Protein AF-A0A2N7AUZ5-F1 (afdb_monomer)

Structure (mmCIF, N/CA/C/O backbone):
data_AF-A0A2N7AUZ5-F1
#
_entry.id   AF-A0A2N7AUZ5-F1
#
loop_
_atom_site.group_PDB
_atom_site.id
_atom_site.type_symbol
_atom_site.label_atom_id
_atom_site.label_alt_id
_atom_site.label_comp_id
_atom_site.label_asym_id
_atom_site.label_entity_id
_atom_site.label_seq_id
_atom_site.pdbx_PDB_ins_code
_atom_site.Cartn_x
_atom_site.Cartn_y
_atom_site.Cartn_z
_atom_site.occupancy
_atom_site.B_iso_or_equiv
_atom_site.auth_seq_id
_atom_site.auth_comp_id
_atom_site.auth_asym_id
_atom_site.auth_atom_id
_atom_site.pdbx_PDB_model_num
ATOM 1 N N . MET A 1 1 ? -15.364 9.751 3.629 1.00 60.81 1 MET A N 1
ATOM 2 C CA . MET A 1 1 ? -14.410 8.672 3.327 1.00 60.81 1 MET A CA 1
ATOM 3 C C . MET A 1 1 ? -14.031 7.988 4.630 1.00 60.81 1 MET A C 1
ATOM 5 O O . MET A 1 1 ? -13.567 8.674 5.538 1.00 60.81 1 MET A O 1
ATOM 9 N N . THR A 1 2 ? -14.316 6.698 4.765 1.00 85.25 2 THR A N 1
ATOM 10 C CA . THR A 1 2 ? -14.075 5.894 5.974 1.00 85.25 2 THR A CA 1
ATOM 11 C C . THR A 1 2 ? -12.610 5.444 6.064 1.00 85.25 2 THR A C 1
ATOM 13 O O . THR A 1 2 ? -11.895 5.423 5.062 1.00 85.25 2 THR A O 1
ATOM 16 N N . GLU A 1 3 ? -12.131 5.072 7.256 1.00 82.69 3 GLU A N 1
ATOM 17 C CA . GLU A 1 3 ? -10.763 4.538 7.422 1.00 82.69 3 GLU A CA 1
ATOM 18 C C . GLU A 1 3 ? -10.540 3.227 6.650 1.00 82.69 3 GLU A C 1
ATOM 20 O O . GLU A 1 3 ? -9.437 2.962 6.174 1.00 82.69 3 GLU A O 1
ATOM 25 N N . LEU A 1 4 ? -11.602 2.439 6.451 1.00 86.62 4 LEU A N 1
ATOM 26 C CA . LEU A 1 4 ? -11.562 1.235 5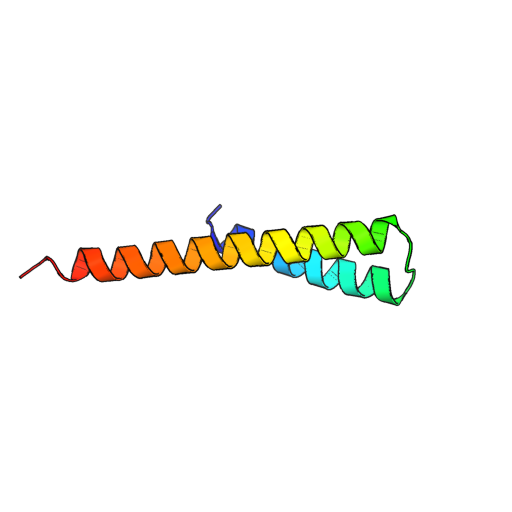.627 1.00 86.62 4 LEU A CA 1
ATOM 27 C C . LEU A 1 4 ? -11.359 1.564 4.141 1.00 86.62 4 LEU A C 1
ATOM 29 O O . LEU A 1 4 ? -10.528 0.934 3.493 1.00 86.62 4 LEU A O 1
ATOM 33 N N . GLU A 1 5 ? -12.066 2.567 3.611 1.00 89.69 5 GLU A N 1
ATOM 34 C CA . GLU A 1 5 ? -11.877 3.037 2.228 1.00 89.69 5 GLU A CA 1
ATOM 35 C C . GLU A 1 5 ? -10.436 3.512 2.006 1.00 89.69 5 GLU A C 1
ATOM 37 O O . GLU A 1 5 ? -9.783 3.086 1.057 1.00 89.69 5 GLU A O 1
ATOM 42 N N . LYS A 1 6 ? -9.881 4.281 2.952 1.00 89.25 6 LYS A N 1
ATOM 43 C CA . LYS A 1 6 ? -8.474 4.707 2.895 1.00 89.25 6 LYS A CA 1
ATOM 44 C C . LYS A 1 6 ? -7.495 3.529 2.926 1.00 89.25 6 LYS A C 1
ATOM 46 O O . LYS A 1 6 ? -6.445 3.604 2.296 1.00 89.25 6 LYS A O 1
ATOM 51 N N . LEU A 1 7 ? -7.781 2.464 3.682 1.00 92.19 7 LEU A N 1
ATOM 52 C CA . LEU A 1 7 ? -6.945 1.257 3.680 1.00 92.19 7 LEU A CA 1
ATOM 53 C C . LEU A 1 7 ? -6.979 0.568 2.309 1.00 92.19 7 LEU A C 1
ATOM 55 O O . LEU A 1 7 ? -5.931 0.158 1.809 1.00 92.19 7 LEU A O 1
ATOM 59 N N . ILE A 1 8 ? -8.167 0.447 1.711 1.00 94.25 8 ILE A N 1
ATOM 60 C CA . ILE A 1 8 ? -8.355 -0.167 0.392 1.00 94.25 8 ILE A CA 1
ATOM 61 C C . ILE A 1 8 ? -7.578 0.613 -0.675 1.00 94.25 8 ILE A C 1
ATOM 63 O O . ILE A 1 8 ? -6.852 0.002 -1.461 1.00 94.25 8 ILE A O 1
ATOM 67 N N . ASP A 1 9 ? -7.642 1.944 -0.653 1.00 95.06 9 ASP A N 1
ATOM 68 C CA . ASP A 1 9 ? -6.926 2.792 -1.611 1.00 95.06 9 ASP A CA 1
ATOM 69 C C . ASP A 1 9 ? -5.405 2.594 -1.541 1.00 95.06 9 ASP A C 1
ATOM 71 O O . ASP A 1 9 ? -4.752 2.396 -2.570 1.00 95.06 9 ASP A O 1
ATOM 75 N N . VAL A 1 10 ? -4.826 2.577 -0.334 1.00 95.75 10 VAL A N 1
ATOM 76 C CA . VAL A 1 10 ? -3.381 2.338 -0.166 1.00 95.75 10 VAL A CA 1
ATOM 77 C C . VAL A 1 10 ? -3.004 0.911 -0.581 1.00 95.75 10 VAL A C 1
ATOM 79 O O . VAL A 1 10 ? -1.942 0.704 -1.167 1.00 95.75 10 VAL A O 1
ATOM 82 N N . ALA A 1 11 ? -3.872 -0.081 -0.355 1.00 96.25 11 ALA A N 1
ATOM 83 C CA . ALA A 1 11 ? -3.629 -1.459 -0.792 1.00 96.25 11 ALA A CA 1
ATOM 84 C C . ALA A 1 11 ? -3.577 -1.585 -2.320 1.00 96.25 11 ALA A C 1
ATOM 86 O O . ALA A 1 11 ? -2.709 -2.283 -2.854 1.00 96.25 11 ALA A O 1
ATOM 87 N N . ILE A 1 12 ? -4.461 -0.876 -3.027 1.00 97.69 12 ILE A N 1
ATOM 88 C CA . ILE A 1 12 ? -4.455 -0.808 -4.492 1.00 97.69 12 ILE A CA 1
ATOM 89 C C . ILE A 1 12 ? -3.156 -0.159 -4.983 1.00 97.69 12 ILE A C 1
ATOM 91 O O . ILE A 1 12 ? -2.478 -0.734 -5.838 1.00 97.69 12 ILE A O 1
ATOM 95 N N . GLN A 1 13 ? -2.765 0.982 -4.406 1.00 97.19 13 GLN A N 1
ATOM 96 C CA . GLN A 1 13 ? -1.522 1.67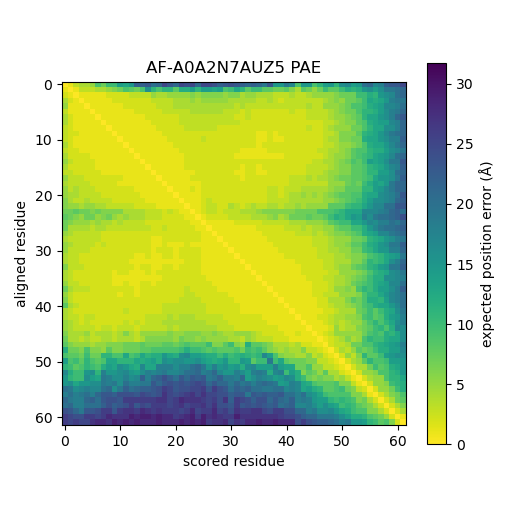6 -4.768 1.00 97.19 13 GLN A CA 1
ATOM 97 C C . GLN A 1 13 ? -0.286 0.799 -4.530 1.00 97.19 13 GLN A C 1
ATOM 99 O O . GLN A 1 13 ? 0.586 0.704 -5.393 1.00 97.19 13 GLN A O 1
ATOM 104 N N . PHE A 1 14 ? -0.229 0.091 -3.399 1.00 97.75 14 PHE A N 1
ATOM 105 C CA . PHE A 1 14 ? 0.845 -0.855 -3.095 1.00 97.75 14 PHE A CA 1
ATOM 106 C C . PHE A 1 14 ? 0.934 -1.980 -4.136 1.00 97.75 14 PHE A C 1
ATOM 108 O O . PHE A 1 14 ? 2.023 -2.311 -4.611 1.00 97.75 14 PHE A O 1
ATOM 115 N N . GLY A 1 15 ? -0.209 -2.548 -4.535 1.00 97.19 15 GLY A N 1
ATOM 116 C CA . GLY A 1 15 ? -0.277 -3.576 -5.574 1.00 97.19 15 GLY A CA 1
ATOM 117 C C . GLY A 1 15 ? 0.219 -3.082 -6.935 1.00 97.19 15 GLY A C 1
ATOM 118 O O . GLY A 1 15 ? 0.996 -3.773 -7.594 1.00 97.19 15 GLY A O 1
ATOM 119 N N . GLN A 1 16 ? -0.170 -1.870 -7.336 1.00 96.31 16 GLN A N 1
ATOM 120 C CA . GLN A 1 16 ? 0.302 -1.236 -8.571 1.00 96.31 16 GLN A CA 1
ATOM 121 C C . GLN A 1 16 ? 1.810 -0.972 -8.524 1.00 96.31 16 GLN A C 1
ATOM 123 O O . GLN A 1 16 ? 2.534 -1.318 -9.460 1.00 96.31 16 GLN A O 1
ATOM 128 N N . MET A 1 17 ? 2.305 -0.440 -7.406 1.00 97.69 17 MET A N 1
ATOM 129 C CA . MET A 1 17 ? 3.726 -0.159 -7.231 1.00 97.69 17 MET A CA 1
ATOM 130 C C . MET A 1 17 ? 4.570 -1.440 -7.230 1.00 97.69 17 MET A C 1
ATOM 132 O O . MET A 1 17 ? 5.658 -1.451 -7.798 1.00 97.69 17 MET A O 1
ATOM 136 N N . ARG A 1 18 ? 4.057 -2.561 -6.702 1.00 96.81 18 ARG A N 1
ATOM 137 C CA . ARG A 1 18 ? 4.717 -3.876 -6.817 1.00 96.81 18 ARG A CA 1
ATOM 138 C C . ARG A 1 18 ? 4.968 -4.262 -8.275 1.00 96.81 18 ARG A C 1
ATOM 140 O O . ARG A 1 18 ? 6.032 -4.786 -8.600 1.00 96.81 18 ARG A O 1
ATOM 147 N N . VAL A 1 19 ? 3.985 -4.038 -9.148 1.00 96.81 19 VAL A N 1
ATOM 148 C CA . VAL A 1 19 ? 4.118 -4.323 -10.583 1.00 96.81 19 VAL A CA 1
ATOM 149 C C . VAL A 1 19 ? 5.189 -3.426 -11.204 1.00 96.81 19 VAL A C 1
ATOM 151 O O . VAL A 1 19 ? 6.011 -3.928 -11.969 1.00 96.81 19 VAL A O 1
ATOM 154 N N . LEU A 1 20 ? 5.221 -2.139 -10.843 1.00 95.44 20 LEU A N 1
ATOM 155 C CA . LEU A 1 20 ? 6.235 -1.194 -11.322 1.00 95.44 20 LEU A CA 1
ATOM 156 C C . LEU A 1 20 ? 7.642 -1.572 -10.856 1.00 95.44 20 LEU A C 1
ATOM 158 O O . LEU A 1 20 ? 8.532 -1.652 -11.691 1.00 95.44 20 LEU A O 1
ATOM 162 N N . VAL A 1 21 ? 7.841 -1.906 -9.577 1.00 96.88 21 VAL A N 1
ATOM 163 C CA . VAL A 1 21 ? 9.139 -2.380 -9.060 1.00 96.88 21 VAL A CA 1
ATOM 164 C C . VAL A 1 21 ? 9.606 -3.636 -9.792 1.00 96.88 21 VAL A C 1
ATOM 166 O O . VAL A 1 21 ? 10.777 -3.739 -10.138 1.00 96.88 21 VAL A O 1
ATOM 169 N N . ASN A 1 22 ? 8.705 -4.584 -10.061 1.00 95.88 22 ASN A N 1
ATOM 170 C CA . ASN A 1 22 ? 9.064 -5.820 -10.759 1.00 95.88 22 ASN A CA 1
ATOM 171 C C . ASN A 1 22 ? 9.419 -5.602 -12.236 1.00 95.88 22 ASN A C 1
ATOM 173 O O . ASN A 1 22 ? 10.206 -6.367 -12.787 1.00 95.88 22 ASN A O 1
ATOM 177 N N . ARG A 1 23 ? 8.804 -4.612 -12.894 1.00 96.50 23 ARG A N 1
ATOM 178 C CA . ARG A 1 23 ? 9.046 -4.314 -14.313 1.00 96.50 23 ARG A CA 1
ATOM 179 C C . ARG A 1 23 ? 10.229 -3.375 -14.515 1.00 96.50 23 ARG A C 1
ATOM 181 O O . ARG A 1 23 ? 11.039 -3.604 -15.404 1.00 96.50 23 ARG A O 1
ATOM 188 N N . GLU A 1 24 ? 10.318 -2.340 -13.692 1.00 95.19 24 GLU A N 1
ATOM 189 C CA . GLU A 1 24 ? 11.283 -1.250 -13.786 1.00 95.19 24 GLU A CA 1
ATOM 190 C C . GLU A 1 24 ? 11.768 -0.880 -12.374 1.00 95.19 24 GLU A C 1
ATOM 192 O O . GLU A 1 24 ? 11.274 0.074 -11.773 1.00 95.19 24 GLU A O 1
ATOM 197 N N . PRO A 1 25 ? 12.727 -1.617 -11.792 1.00 90.88 25 PRO A N 1
ATOM 198 C CA . PRO A 1 25 ? 13.188 -1.386 -10.424 1.00 90.88 25 PRO A CA 1
ATOM 199 C C . PRO A 1 25 ? 14.080 -0.138 -10.333 1.00 90.88 25 PRO A C 1
ATOM 201 O O . PRO A 1 25 ? 15.302 -0.219 -10.228 1.00 90.88 25 PRO A O 1
ATOM 204 N N . THR A 1 26 ? 13.472 1.045 -10.369 1.00 96.88 26 THR A N 1
ATOM 205 C CA . THR A 1 26 ? 14.170 2.302 -10.085 1.00 96.88 26 THR A CA 1
ATOM 206 C C . THR A 1 26 ? 14.284 2.510 -8.576 1.00 96.88 26 THR A C 1
ATOM 208 O O . THR A 1 26 ? 13.443 2.038 -7.807 1.00 96.88 26 THR A O 1
ATOM 211 N N . HIS A 1 27 ? 15.295 3.269 -8.135 1.00 95.81 27 HIS A N 1
ATOM 212 C CA . HIS A 1 27 ? 15.425 3.665 -6.727 1.00 95.81 27 HIS A CA 1
ATOM 213 C C . HIS A 1 27 ? 14.130 4.299 -6.194 1.00 95.81 27 HIS A C 1
ATOM 215 O O . HIS A 1 27 ? 13.704 4.015 -5.077 1.00 95.81 27 HIS A O 1
ATOM 221 N N . TRP A 1 28 ? 13.476 5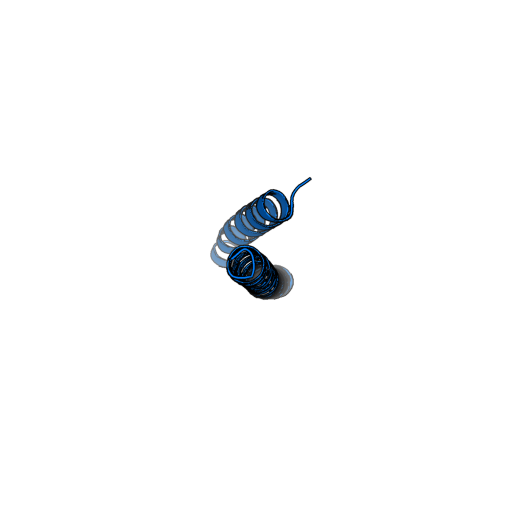.122 -7.019 1.00 97.12 28 TRP A N 1
ATOM 222 C CA . TRP A 1 28 ? 12.208 5.750 -6.669 1.00 97.12 28 TRP A CA 1
ATOM 223 C C . TRP A 1 28 ? 11.078 4.725 -6.504 1.00 97.12 28 TRP A C 1
ATOM 225 O O . TRP A 1 28 ? 10.412 4.740 -5.473 1.00 97.12 28 TRP A O 1
ATOM 235 N N . HIS A 1 29 ? 10.911 3.787 -7.446 1.00 96.50 29 HIS A N 1
ATOM 236 C CA . HIS A 1 29 ? 9.884 2.740 -7.347 1.00 96.50 29 HIS A CA 1
ATOM 237 C C . HIS A 1 29 ? 10.066 1.878 -6.094 1.00 96.50 29 HIS A C 1
ATOM 239 O O . HIS A 1 29 ? 9.100 1.594 -5.389 1.00 96.50 29 HIS A O 1
ATOM 245 N N . VAL A 1 30 ? 11.305 1.487 -5.782 1.00 96.19 30 VAL A N 1
ATOM 246 C CA . VAL A 1 30 ? 11.606 0.685 -4.587 1.00 96.19 30 VAL A CA 1
ATOM 247 C C . VAL A 1 30 ? 11.306 1.473 -3.311 1.00 96.19 30 VAL A C 1
ATOM 249 O O . VAL A 1 30 ? 10.673 0.941 -2.399 1.00 96.19 30 VAL A O 1
ATOM 252 N N . HIS A 1 31 ? 11.712 2.742 -3.245 1.00 97.62 31 HIS A N 1
ATOM 253 C CA . HIS A 1 31 ? 11.424 3.594 -2.093 1.00 97.62 31 HIS A CA 1
ATOM 254 C C . HIS A 1 31 ? 9.914 3.789 -1.895 1.00 97.62 31 HIS A C 1
ATOM 256 O O . HIS A 1 31 ? 9.407 3.634 -0.785 1.00 97.62 31 HIS A O 1
ATOM 262 N N . GLU A 1 32 ? 9.179 4.077 -2.969 1.00 97.12 32 GLU A N 1
ATOM 263 C CA . GLU A 1 32 ? 7.734 4.291 -2.912 1.00 97.12 32 GLU A CA 1
ATOM 264 C C . GLU A 1 32 ? 6.978 3.011 -2.532 1.00 97.12 32 GLU A C 1
ATOM 266 O O . GLU A 1 32 ? 6.042 3.046 -1.733 1.00 97.12 32 GLU A O 1
ATOM 271 N N . PHE A 1 33 ? 7.437 1.853 -3.008 1.00 97.25 33 PHE A N 1
ATOM 272 C CA . PHE A 1 33 ? 6.911 0.555 -2.596 1.00 97.25 33 PHE A 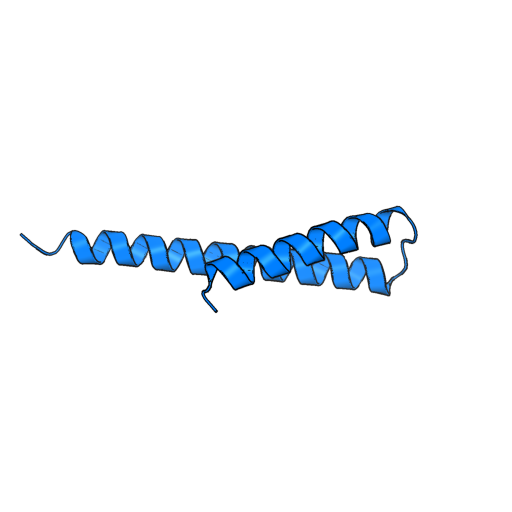CA 1
ATOM 273 C C . PHE A 1 33 ? 7.067 0.311 -1.089 1.00 97.25 33 PHE A C 1
ATOM 275 O O . PHE A 1 33 ? 6.112 -0.097 -0.424 1.00 97.25 33 PHE A O 1
ATOM 282 N N . LEU A 1 34 ? 8.250 0.593 -0.535 1.00 97.44 34 LEU A N 1
ATOM 283 C CA . LEU A 1 34 ? 8.513 0.458 0.900 1.00 97.44 34 LEU A CA 1
ATOM 284 C C . LEU A 1 34 ? 7.694 1.460 1.725 1.00 97.44 34 LEU A C 1
ATOM 286 O O . LEU A 1 34 ? 7.167 1.096 2.779 1.00 97.44 34 LEU A O 1
ATOM 290 N N . ARG A 1 35 ? 7.526 2.693 1.230 1.00 98.00 35 ARG A N 1
ATOM 291 C CA . ARG A 1 35 ? 6.678 3.715 1.859 1.00 98.00 35 ARG A CA 1
ATOM 292 C C . ARG A 1 35 ? 5.227 3.239 1.971 1.00 98.00 35 ARG A C 1
ATOM 294 O O . ARG A 1 35 ? 4.655 3.278 3.059 1.00 98.00 35 ARG A O 1
ATOM 301 N N . LEU A 1 36 ? 4.659 2.734 0.873 1.00 97.75 36 LEU A N 1
ATOM 302 C CA . LEU A 1 36 ? 3.294 2.199 0.828 1.00 97.75 36 LEU A CA 1
ATOM 303 C C . LEU A 1 36 ? 3.125 0.967 1.732 1.00 97.75 36 LEU A C 1
ATOM 305 O O . LEU A 1 36 ? 2.098 0.829 2.395 1.00 97.75 36 LEU A O 1
ATOM 309 N N . ALA A 1 37 ? 4.139 0.098 1.822 1.00 96.69 37 ALA A N 1
ATOM 310 C CA . ALA A 1 37 ? 4.132 -1.039 2.747 1.00 96.69 37 ALA A CA 1
ATOM 311 C C . ALA A 1 37 ? 4.051 -0.590 4.218 1.00 96.69 37 ALA A C 1
ATOM 313 O O . ALA A 1 37 ? 3.296 -1.163 5.008 1.00 96.69 37 ALA A O 1
ATOM 314 N N . GLY A 1 38 ? 4.812 0.447 4.583 1.00 96.88 38 GLY A N 1
ATOM 315 C CA . GLY A 1 38 ? 4.762 1.051 5.914 1.00 96.88 38 GLY A CA 1
ATOM 316 C C . GLY A 1 38 ? 3.396 1.666 6.212 1.00 96.88 38 GLY A C 1
ATOM 317 O O . GLY A 1 38 ? 2.807 1.388 7.256 1.00 96.88 38 GLY A O 1
ATOM 318 N N . GLU A 1 39 ? 2.850 2.430 5.267 1.00 96.12 39 GLU A N 1
ATOM 319 C CA . GLU A 1 39 ? 1.537 3.066 5.407 1.00 96.12 39 GLU A CA 1
ATOM 320 C C . GLU A 1 39 ? 0.404 2.037 5.569 1.00 96.12 39 GLU A C 1
ATOM 322 O O . GLU A 1 39 ? -0.463 2.200 6.430 1.00 96.12 39 GLU A O 1
ATOM 327 N N .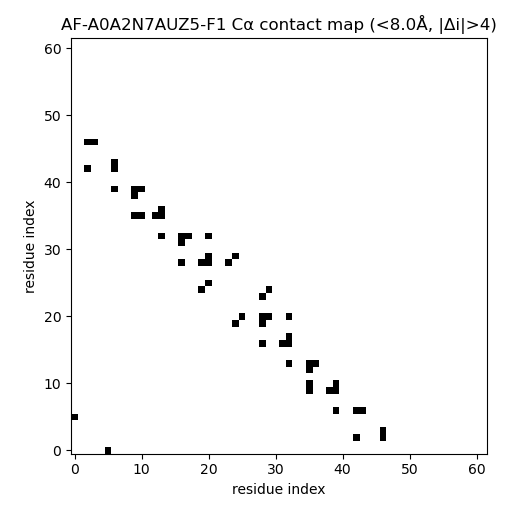 LEU A 1 40 ? 0.446 0.932 4.814 1.00 95.44 40 LEU A N 1
ATOM 328 C CA . LEU A 1 40 ? -0.475 -0.197 4.983 1.00 95.44 40 LEU A CA 1
ATOM 329 C C . LEU A 1 40 ? -0.424 -0.783 6.391 1.00 95.44 40 LEU A C 1
ATOM 331 O O . LEU A 1 40 ? -1.466 -1.072 6.982 1.00 95.44 40 LEU A O 1
ATOM 335 N N . ASN A 1 41 ? 0.780 -0.977 6.927 1.00 94.50 41 ASN A N 1
ATOM 336 C CA . ASN A 1 41 ? 0.956 -1.554 8.252 1.00 94.50 41 ASN A CA 1
ATOM 337 C C . ASN A 1 41 ? 0.384 -0.640 9.343 1.00 94.50 41 ASN A C 1
ATOM 339 O O . ASN A 1 41 ? -0.326 -1.113 10.229 1.00 94.50 41 ASN A O 1
ATOM 343 N N . GLU A 1 42 ? 0.632 0.666 9.257 1.00 93.81 42 GLU A N 1
ATOM 344 C CA . GLU A 1 42 ? 0.103 1.636 10.220 1.00 93.81 42 GLU A CA 1
ATOM 345 C C . GLU A 1 42 ? -1.424 1.766 10.133 1.00 93.81 42 GLU A C 1
ATOM 347 O O . GLU A 1 42 ? -2.106 1.729 11.160 1.00 93.81 42 GLU A O 1
ATOM 352 N N . LYS A 1 43 ? -1.996 1.801 8.921 1.00 90.69 43 LYS A N 1
ATOM 353 C CA . LYS A 1 43 ? -3.460 1.811 8.735 1.00 90.69 43 LYS A CA 1
ATOM 354 C C . LYS A 1 43 ? -4.114 0.529 9.243 1.00 90.69 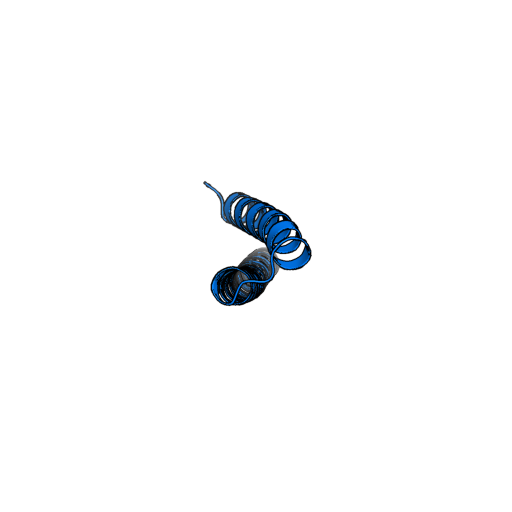43 LYS A C 1
ATOM 356 O O . LYS A 1 43 ? -5.144 0.591 9.914 1.00 90.69 43 LYS A O 1
ATOM 361 N N . LYS A 1 44 ? -3.4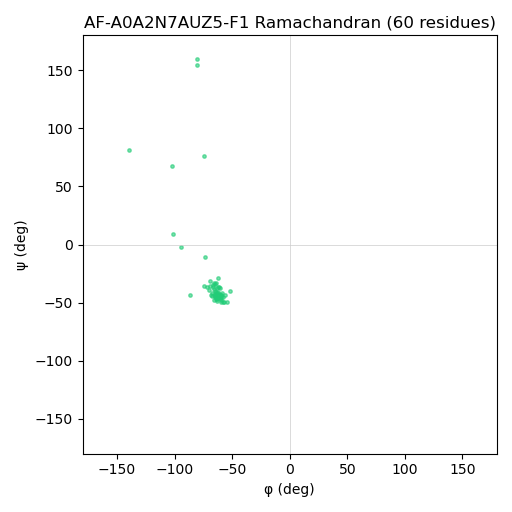99 -0.631 8.991 1.00 89.81 44 LYS A N 1
ATOM 362 C CA . LYS A 1 44 ? -3.959 -1.914 9.538 1.00 89.81 44 LYS A CA 1
ATOM 363 C C . LYS A 1 44 ? -3.985 -1.877 11.065 1.00 89.81 44 LYS A C 1
ATOM 365 O O . LYS A 1 44 ? -5.009 -2.230 11.642 1.00 89.81 44 LYS A O 1
ATOM 370 N N . LYS A 1 45 ? -2.893 -1.439 11.705 1.00 89.19 45 LYS A N 1
ATOM 371 C CA . LYS A 1 45 ? -2.812 -1.315 13.170 1.00 89.19 45 LYS A CA 1
ATOM 372 C C . LYS A 1 45 ? -3.913 -0.410 13.709 1.00 89.19 45 LYS A C 1
ATOM 374 O O . LYS A 1 45 ? -4.623 -0.820 14.624 1.00 89.19 45 LYS A O 1
ATOM 379 N N . SER A 1 46 ? -4.078 0.772 13.114 1.00 85.69 46 SER A N 1
ATOM 380 C CA . SER A 1 46 ? -5.107 1.741 13.500 1.00 85.69 46 SER A CA 1
ATOM 381 C C . SER A 1 46 ? -6.506 1.117 13.489 1.00 85.69 46 SER A C 1
ATOM 383 O O . SER A 1 46 ? -7.190 1.154 14.510 1.00 85.69 46 SER A O 1
ATOM 385 N N . LEU A 1 47 ? -6.881 0.433 12.402 1.00 84.38 47 LEU A N 1
ATOM 386 C CA . LEU A 1 47 ? -8.177 -0.244 12.286 1.00 84.38 47 LEU A CA 1
ATOM 387 C C . LEU A 1 47 ? -8.360 -1.367 13.316 1.00 84.38 47 LEU A C 1
ATOM 389 O O . LEU A 1 47 ? -9.426 -1.463 13.921 1.00 84.38 47 LEU A O 1
ATOM 393 N N . THR A 1 48 ? -7.337 -2.190 13.574 1.00 81.50 48 THR A N 1
ATOM 394 C CA . THR A 1 48 ? -7.420 -3.213 14.635 1.00 81.50 48 THR A CA 1
ATOM 395 C C . THR A 1 48 ? -7.602 -2.611 16.025 1.00 81.50 48 THR A C 1
ATOM 397 O O . THR A 1 48 ? -8.349 -3.173 16.823 1.00 81.50 48 THR A O 1
ATOM 400 N N . THR A 1 49 ? -6.972 -1.471 16.316 1.00 76.00 49 THR A N 1
ATOM 401 C CA . THR A 1 49 ? -7.140 -0.770 17.596 1.00 76.00 49 THR A CA 1
ATOM 402 C C . THR A 1 49 ? -8.549 -0.194 17.730 1.00 76.00 49 THR A C 1
ATOM 404 O O . THR A 1 49 ? -9.171 -0.361 18.777 1.00 76.00 49 THR A O 1
ATOM 407 N N . THR A 1 50 ? -9.092 0.416 16.673 1.00 70.81 50 THR A N 1
ATOM 408 C CA . THR A 1 50 ? -10.482 0.903 16.659 1.00 70.81 50 THR A CA 1
ATOM 409 C C . THR A 1 50 ? -11.469 -0.240 16.897 1.00 70.81 50 THR A C 1
ATOM 411 O O . THR A 1 50 ? -12.294 -0.156 17.800 1.00 70.81 50 THR A O 1
ATOM 414 N N . MET A 1 51 ? -11.317 -1.365 16.191 1.00 66.38 51 MET A N 1
ATOM 415 C CA . MET A 1 51 ? -12.177 -2.542 16.378 1.00 66.38 51 MET A CA 1
ATOM 416 C C . MET A 1 51 ? -12.055 -3.175 17.775 1.00 66.38 51 MET A C 1
ATOM 418 O O . MET A 1 51 ? -13.023 -3.745 18.279 1.00 66.38 51 MET A O 1
ATOM 422 N N . ALA A 1 52 ? -10.872 -3.125 18.395 1.00 64.69 52 ALA A N 1
ATOM 423 C CA . ALA A 1 52 ? -10.669 -3.610 19.759 1.00 64.69 52 ALA A CA 1
ATOM 424 C C . ALA A 1 52 ? -11.359 -2.707 20.796 1.00 64.69 52 ALA A C 1
ATOM 426 O O . ALA A 1 52 ? -11.973 -3.222 21.731 1.00 64.69 52 ALA A O 1
ATOM 427 N N . ASN A 1 53 ? -11.316 -1.386 20.596 1.00 63.19 53 ASN A N 1
ATOM 428 C CA . ASN A 1 53 ? -11.999 -0.412 21.450 1.00 63.19 53 ASN A CA 1
ATOM 429 C C . ASN A 1 53 ? -13.530 -0.469 21.306 1.00 63.19 53 ASN A C 1
ATOM 431 O O . ASN A 1 53 ? -14.241 -0.351 22.301 1.00 63.19 53 ASN A O 1
ATOM 435 N N . ASP A 1 54 ? -14.051 -0.737 20.107 1.00 60.00 54 ASP A N 1
ATOM 436 C CA . ASP A 1 54 ? -15.497 -0.920 19.905 1.00 60.00 54 ASP A CA 1
ATOM 437 C C . ASP A 1 54 ? -16.025 -2.177 20.622 1.00 60.00 54 ASP A C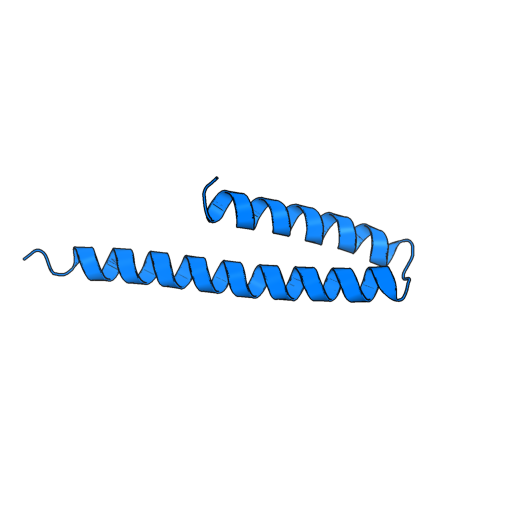 1
ATOM 439 O O . ASP A 1 54 ? -17.144 -2.196 21.139 1.00 60.00 54 ASP A O 1
ATOM 443 N N . LYS A 1 55 ? -15.209 -3.237 20.715 1.00 59.06 55 LYS A N 1
ATOM 444 C CA . LYS A 1 55 ? -15.560 -4.453 21.468 1.00 59.06 55 LYS A CA 1
ATOM 445 C C . LYS A 1 55 ? -15.531 -4.250 22.980 1.00 59.06 55 LYS A C 1
ATOM 447 O O . LYS A 1 55 ? -16.356 -4.843 23.670 1.00 59.06 55 LYS A O 1
ATOM 452 N N . SER A 1 56 ? -14.597 -3.456 23.504 1.00 58.22 56 SER A N 1
ATOM 453 C CA . SER A 1 56 ? -14.515 -3.191 24.944 1.00 58.22 56 SER A CA 1
ATOM 454 C C . SER A 1 56 ? -15.617 -2.244 25.419 1.00 58.22 56 SER A C 1
ATOM 456 O O . SER A 1 56 ? -16.177 -2.484 26.483 1.00 58.22 56 SER A O 1
ATOM 458 N N . ALA A 1 57 ? -16.012 -1.247 24.619 1.00 55.06 57 ALA A N 1
ATOM 459 C CA . ALA A 1 57 ? -17.132 -0.355 24.935 1.00 55.06 57 ALA A CA 1
ATOM 460 C C . ALA A 1 57 ? -18.474 -1.103 25.087 1.00 55.06 57 ALA A C 1
ATOM 462 O O . ALA A 1 57 ? -19.247 -0.807 25.995 1.00 55.06 57 ALA A O 1
ATOM 463 N N . ASN A 1 58 ? -18.717 -2.129 24.265 1.00 49.75 58 ASN A N 1
ATOM 464 C CA . ASN A 1 58 ? -19.922 -2.965 24.356 1.00 49.75 58 ASN A CA 1
ATOM 465 C C . ASN A 1 58 ? -19.933 -3.937 25.549 1.00 49.75 58 ASN A C 1
ATOM 467 O O . ASN A 1 58 ? -20.972 -4.521 25.838 1.00 49.75 58 ASN A O 1
ATOM 471 N N . ASN A 1 59 ? -18.809 -4.112 26.249 1.00 52.28 59 ASN A N 1
ATOM 472 C CA . ASN A 1 59 ? -18.698 -5.036 27.382 1.00 52.28 59 ASN A CA 1
ATOM 473 C C . ASN A 1 59 ? -18.940 -4.362 28.748 1.00 52.28 59 ASN A C 1
ATOM 475 O O . ASN A 1 59 ? -18.908 -5.041 29.768 1.00 52.28 59 ASN A O 1
ATOM 479 N N . TYR A 1 60 ? -19.177 -3.043 28.774 1.00 51.28 60 TYR A N 1
ATOM 480 C CA . TYR A 1 60 ? -19.508 -2.267 29.981 1.00 51.28 60 TYR A CA 1
ATOM 481 C C . TYR A 1 60 ? -21.007 -1.952 30.119 1.00 51.28 60 TYR A C 1
ATOM 483 O O . TYR A 1 60 ? -21.398 -1.177 30.989 1.00 51.28 60 TYR A O 1
ATOM 491 N N . VAL A 1 61 ? -21.856 -2.545 29.275 1.00 48.72 61 VAL A N 1
ATOM 492 C CA . VAL A 1 61 ? -23.318 -2.444 29.380 1.00 48.72 61 VAL A CA 1
ATOM 493 C C . VAL A 1 61 ? -23.864 -3.736 29.989 1.00 48.72 61 VAL A C 1
ATOM 495 O O . VAL A 1 61 ? -24.501 -4.505 29.285 1.00 48.72 61 VAL A O 1
ATOM 498 N N . TYR A 1 62 ? -23.563 -4.001 31.264 1.00 44.66 62 TYR A N 1
ATOM 499 C CA . TYR A 1 62 ? -24.319 -4.895 32.159 1.00 44.66 62 TYR A CA 1
ATOM 500 C C . TYR A 1 62 ? -24.006 -4.561 33.618 1.00 44.66 62 TYR A C 1
ATOM 502 O O . TYR A 1 62 ? -22.806 -4.550 33.974 1.00 44.66 62 TYR A O 1
#

Secondary structure (DSSP, 8-state):
--HHHHHHHHHHHHHHHHHHHHHS--HHHHHHHHHHHHHHHHHHHHHHHHHHHHHHHTTS--

Mean predicted aligned error: 7.22 Å

Foldseek 3Di:
DDLVVVLVVLVVVLVVLVVCCVVPVDPVSVVVNVVSVVVNVVSVVVVVVVVVVVVVVVVPPD

Radius of gyration: 16.23 Å; Cα contacts (8 Å, |Δi|>4): 28; chains: 1; bounding box: 40×14×46 Å

Organism: NCBI:txid1993540

Solvent-accessible surface area (backbone atoms only — not comparable to full-atom values): 3486 Å² total; per-residue (Å²): 137,54,75,65,57,57,46,52,53,47,51,52,52,36,55,53,33,50,53,44,29,74,76,52,71,40,74,65,38,50,51,51,34,53,51,38,52,51,52,49,52,54,48,50,52,51,52,53,51,52,56,51,52,58,57,54,63,66,70,71,77,123

Sequence (62 aa):
MTELEKLIDVAIQFGQMRVLVNREPTHWHVHEFLRLAGELNEKKKSLTTTMANDKSANNYVY

pLDDT: mean 85.46, std 16.12, range [44.66, 98.0]

Nearest PDB structures (foldseek):
  5j0h-assembly2_B  TM=9.428E-01  e=4.064E-01  synthetic construct
  8szz-assembly1_W  TM=9.403E-01  e=4.664E-01  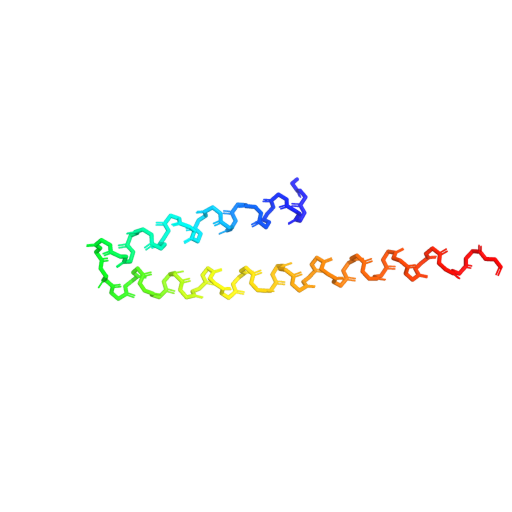synthetic construct
  8szz-assembly1_R  TM=9.426E-01  e=4.997E-01  synthetic construct
  4fi5-assembly1_A  TM=5.755E-01  e=1.850E+00  Hantaan virus 76-118
  2ic6-assembly1_A  TM=5.123E-01  e=1.727E+00  Orthohantavirus sinnombreense